Protein AF-A0A949ZI37-F1 (afdb_monomer)

Mean predicted aligned error: 4.63 Å

Sequence (175 aa):
MTARVVVEDVAWPVLGAQVAVVRDGRVLVQLRPWPPGWELPGGHCEEGENPAVTAAREAEEETGYRIRIVSLVGVYTWSGLRTVGDVLYVGEITGGRSRRSLEAWATRFVGLDELPRTLFPWLRQRIADSLEVWRGGPPVHRVQPVTLYHVAAFSTAWMQSPIDRLLHWMRRDSA

Solvent-accessible surface area (backbone atoms only — not comparable to full-atom values): 9424 Å² total; per-residue (Å²): 109,78,42,70,48,74,50,92,92,41,76,43,64,27,52,29,14,28,29,41,37,58,56,97,88,17,34,43,32,27,30,30,68,78,80,68,31,37,39,61,38,42,43,70,45,56,78,80,46,54,48,69,57,37,11,31,50,34,25,26,67,33,36,31,31,40,47,45,80,75,46,67,29,30,41,43,34,35,37,76,85,44,76,73,14,33,35,36,28,31,22,38,80,79,43,72,50,90,45,72,33,92,61,13,71,29,56,44,75,37,42,93,90,62,63,60,72,45,36,48,86,70,47,66,58,53,53,51,48,36,55,42,26,74,73,71,45,76,57,42,77,46,78,46,78,47,47,71,64,56,54,51,52,50,70,45,25,62,80,73,47,56,66,69,59,53,52,58,65,60,44,70,68,79,130

pLDDT: mean 90.07, std 9.58, range [40.09, 98.56]

Secondary structure (DSSP, 8-state):
--EEEEETTEEEEEEEEEEEEEETTEEEEEEETTTTEEE-SEEEPPTT--HHHHHHHHHHHHHSEEEEEEEEEEEEEEEES---EEEEEEEEEEEE-----SS-SEEEEE-TTS--TTB-TTHHHHHHHHHHHHTTPPPEEEEEEE-HHHHHHHHHHTTTS-HHHHHHHHSPPP-

Foldseek 3Di:
DFDWDDAPNDTAGAFKAFEFEDDPLWTKWFFFVVVTFIGTFIDTADVPHDSQVRHQVRCCQAFVFRKDFDAWLEWEAEDDPGGHIYTYTYIYGPDTHGDHDNGGLAMDTDHLVRDAQRHQPPVSVVSVSNSCVVVVDGHDYYYHYDDPCSVVSNVCSVVVDDPVRVVVRSDYDDD

Radius of gyration: 15.45 Å; Cα contacts (8 Å, |Δi|>4): 377; chains: 1; bounding box: 39×30×44 Å

Nearest PDB structures (foldseek):
  6nch-assembly1_B  TM=8.655E-01  e=4.128E-10  Bacillus cereus ATCC 14579
  4hfq-assembly1_B  TM=8.562E-01  e=8.238E-10  Streptococcus pneumoniae TIGR4
  1vcd-assembly1_A  TM=8.149E-01  e=6.281E-08  Thermus thermophilus HB8
  3fk9-assembly1_B  TM=7.114E-01  e=7.122E-08  Halalkalibacterium halodurans
  1vc9-assembly2_B  TM=6.596E-01  e=4.687E-07  Thermus thermophilus HB8

Structure (mmCIF, N/CA/C/O backbone):
data_AF-A0A949ZI37-F1
#
_entry.id   AF-A0A949ZI37-F1
#
loop_
_atom_site.group_PDB
_atom_site.id
_atom_site.type_symbol
_atom_site.label_atom_id
_atom_site.label_alt_id
_atom_site.label_comp_id
_atom_site.label_asym_id
_atom_site.label_entity_id
_atom_site.label_seq_id
_atom_site.pdbx_PDB_ins_code
_atom_site.Cartn_x
_atom_site.Cartn_y
_atom_site.Cartn_z
_atom_site.occupancy
_atom_site.B_iso_or_equiv
_atom_site.auth_seq_id
_atom_site.auth_comp_id
_atom_site.auth_asym_id
_atom_site.auth_atom_id
_atom_site.pdbx_PDB_model_num
ATOM 1 N N . MET A 1 1 ? -1.935 14.854 17.524 1.00 58.38 1 MET A N 1
ATOM 2 C CA . MET A 1 1 ? -1.862 13.513 18.158 1.00 58.38 1 MET A CA 1
ATOM 3 C C . MET A 1 1 ? -1.815 12.460 17.052 1.00 58.38 1 MET A C 1
ATOM 5 O O . MET A 1 1 ? -2.618 12.551 16.136 1.00 58.38 1 MET A O 1
ATOM 9 N N . THR A 1 2 ? -0.884 11.499 17.090 1.00 79.31 2 THR A N 1
ATOM 10 C CA . THR A 1 2 ? -0.773 10.429 16.071 1.00 79.31 2 THR A CA 1
ATOM 11 C C . THR A 1 2 ? -1.944 9.448 16.182 1.00 79.31 2 THR A C 1
ATOM 13 O O . THR A 1 2 ? -2.248 8.991 17.288 1.00 79.31 2 THR A O 1
ATOM 16 N N . ALA A 1 3 ? -2.587 9.115 15.058 1.00 88.81 3 ALA A N 1
ATOM 17 C CA . ALA A 1 3 ? -3.691 8.159 15.026 1.00 88.81 3 ALA A CA 1
ATOM 18 C C . ALA A 1 3 ? -3.237 6.761 15.485 1.00 88.81 3 ALA A C 1
ATOM 20 O O . ALA A 1 3 ? -2.061 6.404 15.374 1.00 88.81 3 ALA A O 1
ATOM 21 N N . ARG A 1 4 ? -4.166 5.959 16.019 1.00 91.62 4 ARG A N 1
ATOM 22 C CA . ARG A 1 4 ? -3.887 4.588 16.467 1.00 91.62 4 ARG A CA 1
ATOM 23 C C . ARG A 1 4 ? -4.874 3.602 15.863 1.00 91.62 4 ARG A C 1
ATOM 25 O O . ARG A 1 4 ? -6.067 3.881 15.823 1.00 91.62 4 ARG A O 1
ATOM 32 N N . VAL A 1 5 ? -4.373 2.445 15.444 1.00 93.19 5 VAL A N 1
ATOM 33 C CA . VAL A 1 5 ? -5.171 1.354 14.867 1.00 93.19 5 VAL A CA 1
ATOM 34 C C . VAL A 1 5 ? -4.895 0.073 15.645 1.00 93.19 5 VAL A C 1
ATOM 36 O O . VAL A 1 5 ? -3.745 -0.215 15.973 1.00 93.19 5 VAL A O 1
ATOM 39 N N . VAL A 1 6 ? -5.951 -0.671 15.975 1.00 94.56 6 VAL A N 1
ATOM 40 C CA . VAL A 1 6 ? -5.854 -1.924 16.731 1.00 94.56 6 VAL A CA 1
ATOM 41 C C . VAL A 1 6 ? -5.760 -3.101 15.768 1.00 94.56 6 VAL A C 1
ATOM 43 O O . VAL A 1 6 ? -6.613 -3.258 14.898 1.00 94.56 6 VAL A O 1
ATOM 46 N N . VAL A 1 7 ? -4.729 -3.924 15.938 1.00 94.62 7 VAL A N 1
ATOM 47 C CA . VAL A 1 7 ? -4.542 -5.206 15.247 1.00 94.62 7 VAL A CA 1
ATOM 48 C C . VAL A 1 7 ? -4.061 -6.210 16.287 1.00 94.62 7 VAL A C 1
ATOM 50 O O . VAL A 1 7 ? -3.157 -5.880 17.052 1.00 94.62 7 VAL A O 1
ATOM 53 N N . GLU A 1 8 ? -4.671 -7.400 16.326 1.00 91.25 8 GLU A N 1
ATOM 54 C CA . GLU A 1 8 ? -4.346 -8.454 17.309 1.00 91.25 8 GLU A CA 1
ATOM 55 C C . GLU A 1 8 ? -4.387 -7.933 18.763 1.00 91.25 8 GLU A C 1
ATOM 57 O O . GLU A 1 8 ? -3.471 -8.161 19.545 1.00 91.25 8 GLU A O 1
ATOM 62 N N . ASP A 1 9 ? -5.422 -7.153 19.103 1.00 92.12 9 ASP A N 1
ATOM 63 C CA . ASP A 1 9 ? -5.617 -6.500 20.413 1.00 92.12 9 ASP A CA 1
ATOM 64 C C . ASP A 1 9 ? -4.518 -5.503 20.838 1.00 92.12 9 ASP A C 1
ATOM 66 O O . ASP A 1 9 ? -4.538 -4.965 21.947 1.00 92.12 9 ASP A O 1
ATOM 70 N N . VAL A 1 10 ? -3.587 -5.171 19.938 1.00 93.75 10 VAL A N 1
ATOM 71 C CA . VAL A 1 10 ? -2.520 -4.192 20.169 1.00 93.75 10 VAL A CA 1
ATOM 72 C C . VAL A 1 10 ? -2.792 -2.913 19.380 1.00 93.75 10 VAL A C 1
ATOM 74 O O . VAL A 1 10 ? -3.015 -2.936 18.171 1.00 93.75 10 VAL A O 1
ATOM 77 N N . ALA A 1 11 ? -2.747 -1.764 20.061 1.00 93.88 11 ALA A N 1
ATOM 78 C CA . ALA A 1 11 ? -2.914 -0.452 19.439 1.00 93.88 11 ALA A CA 1
ATOM 79 C C . ALA A 1 11 ? -1.580 0.096 18.911 1.00 93.88 11 ALA A C 1
ATOM 81 O O . ALA A 1 11 ? -0.708 0.480 19.697 1.00 93.88 11 ALA A O 1
ATOM 82 N N . TRP A 1 12 ? -1.459 0.238 17.596 1.00 93.25 12 TRP A N 1
ATOM 83 C CA . TRP A 1 12 ? -0.258 0.720 16.916 1.00 93.25 12 TRP A CA 1
ATOM 84 C C . TRP A 1 12 ? -0.397 2.182 16.480 1.00 93.25 12 TRP A C 1
ATOM 86 O O . TRP A 1 12 ? -1.440 2.542 15.931 1.00 93.25 12 TRP A O 1
ATOM 96 N N . PRO A 1 13 ? 0.619 3.040 16.696 1.00 92.31 13 PRO A N 1
ATOM 97 C CA . PRO A 1 13 ? 0.617 4.392 16.153 1.00 92.31 13 PRO A CA 1
ATOM 98 C C . PRO A 1 13 ? 0.851 4.364 14.638 1.00 92.31 13 PRO A C 1
ATOM 100 O O . PRO A 1 13 ? 1.767 3.689 14.162 1.00 92.31 13 PRO A O 1
ATOM 103 N N . VAL A 1 14 ? 0.060 5.135 13.896 1.00 93.19 14 VAL A N 1
ATOM 104 C CA . VAL A 1 14 ? 0.173 5.262 12.439 1.00 93.19 14 VAL A CA 1
ATOM 105 C C . VAL A 1 14 ? 0.239 6.727 12.021 1.00 93.19 14 VAL A C 1
ATOM 107 O O . VAL A 1 14 ? -0.467 7.569 12.578 1.00 93.19 14 VAL A O 1
ATOM 110 N N . LEU A 1 15 ? 1.105 7.033 11.055 1.00 93.56 15 LEU A N 1
ATOM 111 C CA . LEU A 1 15 ? 1.214 8.370 10.456 1.00 93.56 15 LEU A CA 1
ATOM 112 C C . LEU A 1 15 ? 0.558 8.464 9.089 1.00 93.56 15 LEU A C 1
ATOM 114 O O . LEU A 1 15 ? 0.135 9.552 8.716 1.00 93.56 15 LEU A O 1
ATOM 118 N N . GLY A 1 16 ? 0.523 7.361 8.348 1.00 94.12 16 GLY A N 1
ATOM 119 C CA . GLY A 1 16 ? -0.064 7.310 7.022 1.00 94.12 16 GLY A CA 1
ATOM 120 C C . GLY A 1 16 ? -1.176 6.283 6.928 1.00 94.12 16 GLY A C 1
ATOM 121 O O . GLY A 1 16 ? -1.223 5.313 7.695 1.00 94.12 16 GLY A O 1
ATOM 122 N N . ALA A 1 17 ? -2.055 6.496 5.959 1.00 97.25 17 ALA A N 1
ATOM 123 C CA . ALA A 1 17 ? -3.105 5.562 5.614 1.00 97.25 17 ALA A CA 1
ATOM 124 C C . ALA A 1 17 ? -3.114 5.312 4.109 1.00 97.25 17 ALA A C 1
ATOM 126 O O . ALA A 1 17 ? -3.069 6.241 3.307 1.00 97.25 17 ALA A O 1
ATOM 127 N N . GLN A 1 18 ? -3.177 4.038 3.743 1.00 97.94 18 GLN A N 1
ATOM 128 C CA . GLN A 1 18 ? -3.195 3.577 2.363 1.00 97.94 18 GLN A CA 1
ATOM 129 C C . GLN A 1 18 ? -4.432 2.735 2.091 1.00 97.94 18 GLN A C 1
ATOM 131 O O . GLN A 1 18 ? -5.017 2.139 3.002 1.00 97.94 18 GLN A O 1
ATOM 136 N N . VAL A 1 19 ? -4.787 2.621 0.814 1.00 98.44 19 VAL A N 1
ATOM 137 C CA . VAL A 1 19 ? -5.843 1.716 0.368 1.00 98.44 19 VAL A CA 1
ATOM 138 C C . VAL A 1 19 ? -5.396 0.857 -0.809 1.00 98.44 19 VAL A C 1
ATOM 140 O O . VAL A 1 19 ? -4.922 1.337 -1.835 1.00 98.44 19 VAL A O 1
ATOM 143 N N . ALA A 1 20 ? -5.589 -0.449 -0.670 1.00 98.31 20 ALA A N 1
ATOM 144 C CA . ALA A 1 20 ? -5.546 -1.398 -1.763 1.00 98.31 20 ALA A CA 1
ATOM 145 C C . ALA A 1 20 ? -6.941 -1.482 -2.389 1.00 98.31 20 ALA A C 1
ATOM 147 O O . ALA A 1 20 ? -7.854 -2.111 -1.849 1.00 98.31 20 ALA A O 1
ATOM 148 N N . VAL A 1 21 ? -7.111 -0.831 -3.539 1.00 97.69 21 VAL A N 1
ATOM 149 C CA . VAL A 1 21 ? -8.344 -0.940 -4.323 1.00 97.69 21 VAL A CA 1
ATOM 150 C C . VAL A 1 21 ? -8.285 -2.230 -5.129 1.00 97.69 21 VAL A C 1
ATOM 152 O O . VAL A 1 21 ? -7.475 -2.338 -6.054 1.00 97.69 21 VAL A O 1
ATOM 155 N N . VAL A 1 22 ? -9.111 -3.210 -4.766 1.00 95.50 22 VAL A N 1
ATOM 156 C CA . VAL A 1 22 ? -9.083 -4.546 -5.376 1.00 95.50 22 VAL A CA 1
ATOM 157 C C . VAL A 1 22 ? -10.171 -4.674 -6.440 1.00 95.50 22 VAL A C 1
ATOM 159 O O . VAL A 1 22 ? -11.332 -4.349 -6.201 1.00 95.50 22 VAL A O 1
ATOM 162 N N . ARG A 1 23 ? -9.801 -5.171 -7.622 1.00 91.50 23 ARG A N 1
ATOM 163 C CA . ARG A 1 23 ? -10.720 -5.506 -8.719 1.00 91.50 23 ARG A CA 1
ATOM 164 C C . ARG A 1 23 ? -10.205 -6.744 -9.443 1.00 91.50 23 ARG A C 1
ATOM 166 O O . ARG A 1 23 ? -9.054 -6.754 -9.869 1.00 91.50 23 ARG A O 1
ATOM 173 N N . ASP A 1 24 ? -11.028 -7.784 -9.554 1.00 90.50 24 ASP A N 1
ATOM 174 C CA . ASP A 1 24 ? -10.686 -9.046 -10.235 1.00 90.50 24 ASP A CA 1
ATOM 175 C C . ASP A 1 24 ? -9.360 -9.672 -9.756 1.00 90.50 24 ASP A C 1
ATOM 177 O O . ASP A 1 24 ? -8.543 -10.150 -10.542 1.00 90.50 24 ASP A O 1
ATOM 181 N N . GLY A 1 25 ? -9.103 -9.622 -8.442 1.00 91.62 25 GLY A N 1
ATOM 182 C CA . GLY A 1 25 ? -7.865 -10.134 -7.842 1.00 91.62 25 GLY A CA 1
ATOM 183 C C . GLY A 1 25 ? -6.603 -9.322 -8.166 1.00 91.62 25 GLY A C 1
ATOM 184 O O . GLY A 1 25 ? -5.498 -9.778 -7.872 1.00 91.62 25 GLY A O 1
ATOM 185 N N . ARG A 1 26 ? -6.754 -8.130 -8.753 1.00 96.00 26 ARG A N 1
ATOM 186 C CA . ARG A 1 26 ? -5.687 -7.160 -9.030 1.00 96.00 26 ARG A CA 1
ATOM 187 C C . ARG A 1 26 ? -5.836 -5.943 -8.127 1.00 96.00 26 ARG A C 1
ATOM 189 O O . ARG A 1 26 ? -6.944 -5.611 -7.711 1.00 96.00 26 ARG A O 1
ATOM 196 N N . VAL A 1 27 ? -4.731 -5.254 -7.860 1.00 97.19 27 VAL A N 1
ATOM 197 C CA . VAL A 1 27 ? -4.697 -4.068 -6.991 1.00 97.19 27 VAL A CA 1
ATOM 198 C C . VAL A 1 27 ? -4.336 -2.828 -7.798 1.00 97.19 27 VAL A C 1
ATOM 200 O O . VAL A 1 27 ? -3.455 -2.886 -8.656 1.00 97.19 27 VAL A O 1
ATOM 203 N N . LEU A 1 28 ? -5.014 -1.711 -7.538 1.00 95.94 28 LEU A N 1
ATOM 204 C CA . LEU A 1 28 ? -4.653 -0.416 -8.107 1.00 95.94 28 LEU A CA 1
ATOM 205 C C . LEU A 1 28 ? -3.327 0.075 -7.517 1.00 95.94 28 LEU A C 1
ATOM 207 O O . LEU A 1 28 ? -3.192 0.220 -6.304 1.00 95.94 28 LEU A O 1
ATOM 211 N N . VAL A 1 29 ? -2.376 0.386 -8.389 1.00 95.69 29 VAL A N 1
ATOM 212 C CA . VAL A 1 29 ? -1.139 1.093 -8.054 1.00 95.69 29 VAL A CA 1
ATOM 213 C C . VAL A 1 29 ? -1.046 2.382 -8.858 1.00 95.69 29 VAL A C 1
ATOM 215 O O . VAL A 1 29 ? -1.601 2.486 -9.957 1.00 95.69 29 VAL A O 1
ATOM 218 N N . GLN A 1 30 ? -0.315 3.353 -8.327 1.00 93.75 30 GLN A N 1
ATOM 219 C CA . GLN A 1 30 ? -0.051 4.631 -8.970 1.00 93.75 30 GLN A CA 1
ATOM 220 C C . GLN A 1 30 ? 1.440 4.910 -9.081 1.00 93.75 30 GLN A C 1
ATOM 222 O O . GLN A 1 30 ? 2.228 4.494 -8.237 1.00 93.75 30 GLN A O 1
ATOM 227 N N . LEU A 1 31 ? 1.830 5.618 -10.134 1.00 91.88 31 LEU A N 1
ATOM 228 C CA . LEU A 1 31 ? 3.189 6.098 -10.320 1.00 91.88 31 LEU A CA 1
ATOM 229 C C . LEU A 1 31 ? 3.307 7.515 -9.769 1.00 91.88 31 LEU A C 1
ATOM 231 O O . LEU A 1 31 ? 2.805 8.456 -10.393 1.00 91.88 31 LEU A O 1
ATOM 235 N N . ARG A 1 32 ? 4.031 7.662 -8.660 1.00 89.12 32 ARG A N 1
ATOM 236 C CA . ARG A 1 32 ? 4.386 8.976 -8.119 1.00 89.12 32 ARG A CA 1
ATOM 237 C C . ARG A 1 32 ? 5.547 9.608 -8.894 1.00 89.12 32 ARG A C 1
ATOM 239 O O . ARG A 1 32 ? 6.396 8.872 -9.407 1.00 89.12 32 ARG A O 1
ATOM 246 N N . PRO A 1 33 ? 5.652 10.946 -8.955 1.00 84.19 33 PRO A N 1
ATOM 247 C CA . PRO A 1 33 ? 6.739 11.623 -9.663 1.00 84.19 33 PRO A CA 1
ATOM 248 C C . PRO A 1 33 ? 8.068 11.638 -8.906 1.00 84.19 33 PRO A C 1
ATOM 250 O O . PRO A 1 33 ? 9.127 11.520 -9.521 1.00 84.19 33 PRO A O 1
ATOM 253 N N . TRP A 1 34 ? 8.029 11.835 -7.582 1.00 81.75 34 TRP A N 1
ATOM 254 C CA . TRP A 1 34 ? 9.229 12.084 -6.787 1.00 81.75 34 TRP A CA 1
ATOM 255 C C . TRP A 1 34 ? 9.136 11.519 -5.359 1.00 81.75 34 TRP A C 1
ATOM 257 O O . TRP A 1 34 ? 8.208 11.884 -4.630 1.00 81.75 34 TRP A O 1
ATOM 267 N N . PRO A 1 35 ? 10.098 10.670 -4.938 1.00 85.50 35 PRO A N 1
ATOM 268 C CA . PRO A 1 35 ? 10.986 9.906 -5.823 1.00 85.50 35 PRO A CA 1
ATOM 269 C C . PRO A 1 35 ? 10.146 8.986 -6.729 1.00 85.50 35 PRO A C 1
ATOM 271 O O . PRO A 1 35 ? 9.147 8.450 -6.254 1.00 85.50 35 PRO A O 1
ATOM 274 N N . PRO A 1 36 ? 10.494 8.795 -8.012 1.00 87.62 36 PRO A N 1
ATOM 275 C CA . PRO A 1 36 ? 9.639 8.047 -8.922 1.00 87.62 36 PRO A CA 1
ATOM 276 C C . PRO A 1 36 ? 9.530 6.584 -8.483 1.00 87.62 36 PRO A C 1
ATOM 278 O O . PRO A 1 36 ? 10.538 5.916 -8.243 1.00 87.62 36 PRO A O 1
ATOM 281 N N . GLY A 1 37 ? 8.304 6.075 -8.389 1.00 91.69 37 GLY A N 1
ATOM 282 C CA . GLY A 1 37 ? 8.034 4.720 -7.916 1.00 91.69 37 GLY A CA 1
ATOM 283 C C . GLY A 1 37 ? 6.561 4.358 -8.019 1.00 91.69 37 GLY A C 1
ATOM 284 O O . GLY A 1 37 ? 5.699 5.230 -7.943 1.00 91.69 37 GLY A O 1
ATOM 285 N N . TRP A 1 38 ? 6.277 3.071 -8.204 1.00 94.06 38 TRP A N 1
ATOM 286 C CA . TRP A 1 38 ? 4.906 2.579 -8.108 1.00 94.06 38 TRP A CA 1
ATOM 287 C C . TRP A 1 38 ? 4.539 2.347 -6.647 1.00 94.06 38 TRP A C 1
ATOM 289 O O . TRP A 1 38 ? 5.263 1.641 -5.934 1.00 94.06 38 TRP A O 1
ATOM 299 N N . GLU A 1 39 ? 3.418 2.926 -6.225 1.00 95.31 39 GLU A N 1
ATOM 300 C CA . GLU A 1 39 ? 2.881 2.805 -4.876 1.00 95.31 39 GLU A CA 1
ATOM 301 C C . GLU A 1 39 ? 1.375 2.544 -4.802 1.00 95.31 39 GLU A C 1
ATOM 303 O O . GLU A 1 39 ? 0.679 2.573 -5.815 1.00 95.31 39 GLU A O 1
ATOM 308 N N . LEU A 1 40 ? 0.889 2.218 -3.601 1.00 96.75 40 LEU A N 1
ATOM 309 C CA . LEU A 1 40 ? -0.543 2.216 -3.304 1.00 96.75 40 LEU A CA 1
ATOM 310 C C . LEU A 1 40 ? -0.996 3.661 -3.052 1.00 96.75 40 LEU A C 1
ATOM 312 O O . LEU A 1 40 ? -0.224 4.398 -2.434 1.00 96.75 40 LEU A O 1
ATOM 316 N N . PRO A 1 41 ? -2.219 4.042 -3.456 1.00 96.06 41 PRO A N 1
ATOM 317 C CA . PRO A 1 41 ? -2.792 5.329 -3.083 1.00 96.06 41 PRO A CA 1
ATOM 318 C C . PRO A 1 41 ? -2.859 5.502 -1.568 1.00 96.06 41 PRO A C 1
ATOM 320 O O . PRO A 1 41 ? -3.172 4.549 -0.837 1.00 96.06 41 PRO A O 1
ATOM 323 N N . GLY A 1 42 ? -2.574 6.712 -1.104 1.00 95.44 42 GLY A N 1
ATOM 324 C CA . GLY A 1 42 ? -2.551 7.029 0.315 1.00 95.44 42 GLY A CA 1
ATOM 325 C C . GLY A 1 42 ? -1.535 8.095 0.694 1.00 95.44 42 GLY A C 1
ATOM 326 O O . GLY A 1 42 ? -0.576 8.364 -0.020 1.00 95.44 42 GLY A O 1
ATOM 327 N N . GLY A 1 43 ? -1.707 8.635 1.894 1.00 93.75 43 GLY A N 1
ATOM 328 C CA . GLY A 1 43 ? -0.971 9.803 2.353 1.00 93.75 43 GLY A CA 1
ATOM 329 C C . GLY A 1 43 ? -0.905 9.891 3.870 1.00 93.75 43 GLY A C 1
ATOM 330 O O . GLY A 1 43 ? -1.147 8.913 4.584 1.00 93.75 43 GLY A O 1
ATOM 331 N N . HIS A 1 44 ? -0.522 11.066 4.361 1.00 94.31 44 HIS A N 1
ATOM 332 C CA . HIS A 1 44 ? -0.415 11.326 5.793 1.00 94.31 44 HIS A CA 1
ATOM 333 C C . HIS A 1 44 ? -1.801 11.549 6.398 1.00 94.31 44 HIS A C 1
ATOM 335 O O . HIS A 1 44 ? -2.621 12.268 5.837 1.00 94.31 44 HIS A O 1
ATOM 341 N N . CYS A 1 45 ? -2.040 10.974 7.573 1.00 94.62 45 CYS A N 1
ATOM 342 C CA . CYS A 1 45 ? -3.231 11.274 8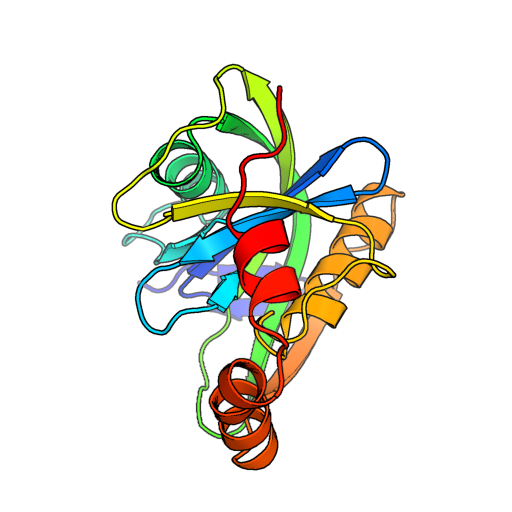.355 1.00 94.62 45 CYS A CA 1
ATOM 343 C C . CYS A 1 45 ? -3.134 12.694 8.914 1.00 94.62 45 CYS A C 1
ATOM 345 O O . CYS A 1 45 ? -2.143 13.036 9.573 1.00 94.62 45 CYS A O 1
ATOM 347 N N . GLU A 1 46 ? -4.178 13.494 8.715 1.00 92.50 46 GLU A N 1
ATOM 348 C CA . GLU A 1 46 ? -4.297 14.782 9.390 1.00 92.50 46 GLU A CA 1
ATOM 349 C C . GLU A 1 46 ? -4.565 14.598 10.894 1.00 92.50 46 GLU A C 1
ATOM 351 O O . GLU A 1 46 ? -4.968 13.531 11.374 1.00 92.50 46 GLU A O 1
ATOM 356 N N . GLU A 1 47 ? -4.312 15.643 11.684 1.00 89.75 47 GLU A N 1
ATOM 357 C CA . GLU A 1 47 ? -4.487 15.569 13.132 1.00 89.75 47 GLU A CA 1
ATOM 358 C C . GLU A 1 47 ? -5.954 15.310 13.511 1.00 89.75 47 GLU A C 1
ATOM 360 O O . GLU A 1 47 ? -6.839 16.116 13.243 1.00 89.75 47 GLU A O 1
ATOM 365 N N . GLY A 1 48 ? -6.201 14.177 14.178 1.00 88.81 48 GLY A N 1
ATOM 366 C CA . GLY A 1 48 ? -7.544 13.764 14.597 1.00 88.81 48 GLY A CA 1
ATOM 367 C C . GLY A 1 48 ? -8.382 13.115 13.492 1.00 88.81 48 GLY A C 1
ATOM 368 O O . GLY A 1 48 ? -9.494 12.667 13.772 1.00 88.81 48 GLY A O 1
ATOM 369 N N . GLU A 1 49 ? -7.859 13.015 12.268 1.00 92.31 49 GLU A N 1
ATOM 370 C CA . GLU A 1 49 ? -8.546 12.352 11.163 1.00 92.31 49 GLU A CA 1
ATOM 371 C C . GLU A 1 49 ? -8.581 10.831 11.377 1.00 92.31 49 GLU A C 1
ATOM 373 O O . GLU A 1 49 ? -7.623 10.208 11.850 1.00 92.31 49 GLU A O 1
ATOM 378 N N . ASN A 1 50 ? -9.711 10.210 11.033 1.00 95.00 50 ASN A N 1
ATOM 379 C CA . ASN A 1 50 ? -9.807 8.757 11.014 1.00 95.00 50 ASN A CA 1
ATOM 380 C C . ASN A 1 50 ? -8.952 8.221 9.850 1.00 95.00 50 ASN A C 1
ATOM 382 O O . ASN A 1 50 ? -9.234 8.577 8.707 1.00 95.00 50 ASN A O 1
ATOM 386 N N . PRO A 1 51 ? -7.993 7.305 10.081 1.00 96.81 51 PRO A N 1
ATOM 387 C CA . PRO A 1 51 ? -7.130 6.811 9.010 1.00 96.81 51 PRO A CA 1
ATOM 388 C C . PRO A 1 51 ? -7.875 6.173 7.825 1.00 96.81 51 PRO A C 1
ATOM 390 O O . PRO A 1 51 ? -7.404 6.233 6.695 1.00 96.81 51 PRO A O 1
ATOM 393 N N . ALA A 1 52 ? -9.044 5.564 8.044 1.00 97.69 52 ALA A N 1
ATOM 394 C CA . ALA A 1 52 ? -9.859 5.040 6.946 1.00 97.69 52 ALA A CA 1
ATOM 395 C C . ALA A 1 52 ? -10.424 6.167 6.059 1.00 97.69 52 ALA A C 1
ATOM 397 O O . ALA A 1 52 ? -10.527 6.004 4.844 1.00 97.69 52 ALA A O 1
ATOM 398 N N . VAL A 1 53 ? -10.758 7.316 6.659 1.00 97.12 53 VAL A N 1
ATOM 399 C CA . VAL A 1 53 ? -11.195 8.520 5.934 1.00 97.12 53 VAL A CA 1
ATOM 400 C C . VAL A 1 53 ? -10.025 9.107 5.151 1.00 97.12 53 VAL A C 1
ATOM 402 O O . VAL A 1 53 ? -10.186 9.340 3.955 1.00 97.12 53 VAL A O 1
ATOM 405 N N . THR A 1 54 ? -8.844 9.222 5.771 1.00 97.31 54 THR A N 1
ATOM 406 C CA . THR A 1 54 ? -7.607 9.642 5.095 1.00 97.31 54 THR A CA 1
ATOM 407 C C . THR A 1 54 ? -7.352 8.792 3.849 1.00 97.31 54 THR A C 1
ATOM 409 O O . THR A 1 54 ? -7.225 9.325 2.753 1.00 97.31 54 THR A O 1
ATOM 412 N N . ALA A 1 55 ? -7.350 7.460 3.978 1.00 97.94 55 ALA A N 1
ATOM 413 C CA . ALA A 1 55 ? -7.067 6.565 2.856 1.00 97.94 55 ALA A CA 1
ATOM 414 C C . ALA A 1 55 ? -8.064 6.719 1.692 1.00 97.94 55 ALA A C 1
ATOM 416 O O . ALA A 1 55 ? -7.671 6.650 0.528 1.00 97.94 55 ALA A O 1
ATOM 417 N N . ALA A 1 56 ? -9.352 6.926 1.988 1.00 97.75 56 ALA A N 1
ATOM 418 C CA . ALA A 1 56 ? -10.373 7.137 0.964 1.00 97.75 56 ALA A CA 1
ATOM 419 C C . ALA A 1 56 ? -10.238 8.505 0.271 1.00 97.75 56 ALA A C 1
ATOM 421 O O . ALA A 1 56 ? -10.367 8.570 -0.952 1.00 97.75 56 ALA A O 1
ATOM 422 N N . ARG A 1 57 ? -9.961 9.568 1.041 1.00 96.94 57 ARG A N 1
ATOM 423 C CA . ARG A 1 57 ? -9.739 10.932 0.539 1.00 96.94 57 ARG A CA 1
ATOM 424 C C . ARG A 1 57 ? -8.528 10.982 -0.394 1.00 96.94 57 ARG A C 1
ATOM 426 O O . ARG A 1 57 ? -8.667 11.396 -1.541 1.00 96.94 57 ARG A O 1
ATOM 433 N N . GLU A 1 58 ? -7.382 10.489 0.072 1.00 96.62 58 GLU A N 1
ATOM 434 C CA . GLU A 1 58 ? -6.130 10.449 -0.697 1.00 96.62 58 GLU A CA 1
ATOM 435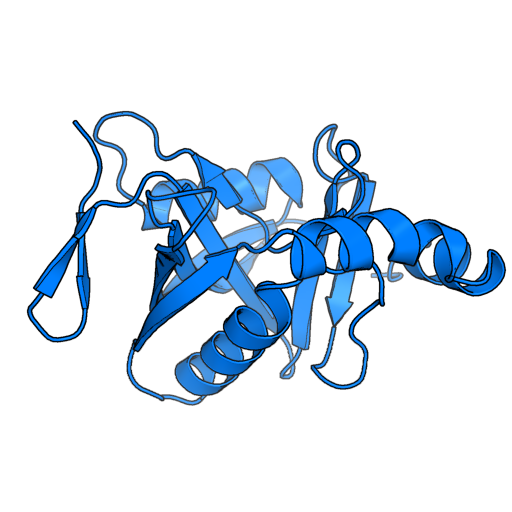 C C . GLU A 1 58 ? -6.312 9.674 -2.007 1.00 96.62 58 GLU A C 1
ATOM 437 O O . GLU A 1 58 ? -5.969 10.154 -3.084 1.00 96.62 58 GLU A O 1
ATOM 442 N N . ALA A 1 59 ? -6.972 8.511 -1.961 1.00 95.88 59 ALA A N 1
ATOM 443 C CA . ALA A 1 59 ? -7.240 7.749 -3.174 1.00 95.88 59 ALA A CA 1
ATOM 444 C C . ALA A 1 59 ? -8.091 8.519 -4.196 1.00 95.88 59 ALA A C 1
ATOM 446 O O . ALA A 1 59 ? -7.835 8.408 -5.400 1.00 95.88 59 ALA A O 1
ATOM 447 N N . GLU A 1 60 ? -9.081 9.301 -3.760 1.00 95.62 60 GLU A N 1
ATOM 448 C CA . GLU A 1 60 ? -9.864 10.144 -4.667 1.00 95.62 60 GLU A CA 1
ATOM 449 C C . GLU A 1 60 ? -9.026 11.290 -5.249 1.00 95.62 60 GLU A C 1
ATOM 451 O O . GLU A 1 60 ? -9.076 11.518 -6.461 1.00 95.62 60 GLU A O 1
ATOM 456 N N . GLU A 1 61 ? -8.237 11.977 -4.425 1.00 93.88 61 GLU A N 1
ATOM 457 C CA . GLU A 1 61 ? -7.379 13.091 -4.847 1.00 93.88 61 GLU A CA 1
ATOM 458 C C . GLU A 1 61 ? -6.312 12.648 -5.857 1.00 93.88 61 GLU A C 1
ATOM 460 O O . GLU A 1 61 ? -6.107 13.290 -6.897 1.00 93.88 61 GLU A O 1
ATOM 465 N N . GLU A 1 62 ? -5.668 11.516 -5.588 1.00 93.62 62 GLU A N 1
ATOM 466 C CA . GLU A 1 62 ? -4.561 11.020 -6.389 1.00 93.62 62 GLU A CA 1
ATOM 467 C C . GLU A 1 62 ? -5.047 10.308 -7.657 1.00 93.62 62 GLU A C 1
ATOM 469 O O . GLU A 1 62 ? -4.531 10.550 -8.750 1.00 93.62 62 GLU A O 1
ATOM 474 N N . THR A 1 63 ? -6.078 9.463 -7.549 1.00 92.88 63 THR A N 1
ATOM 475 C CA . THR A 1 63 ? -6.486 8.569 -8.648 1.00 92.88 63 THR A CA 1
ATOM 476 C C . THR A 1 63 ? -7.769 8.994 -9.358 1.00 92.88 63 THR A C 1
ATOM 478 O O . THR A 1 63 ? -8.011 8.575 -10.495 1.00 92.88 63 THR A O 1
ATOM 481 N N . GLY A 1 64 ? -8.601 9.823 -8.723 1.00 93.69 64 GLY A N 1
ATOM 482 C CA . GLY A 1 64 ? -9.931 10.204 -9.205 1.00 93.69 64 GLY A CA 1
ATOM 483 C C . GLY A 1 64 ? -11.036 9.170 -8.954 1.00 93.69 64 GLY A C 1
ATOM 484 O O . GLY A 1 64 ? -12.168 9.376 -9.409 1.00 93.69 64 GLY A O 1
ATOM 485 N N . TYR A 1 65 ? -10.741 8.059 -8.272 1.00 95.06 65 TYR A N 1
ATOM 486 C CA . TYR A 1 65 ? -11.741 7.070 -7.872 1.00 95.06 65 TYR A CA 1
ATOM 487 C C . TYR A 1 65 ? -12.287 7.366 -6.480 1.00 95.06 65 TYR A C 1
ATOM 489 O O . TYR A 1 65 ? -11.531 7.521 -5.529 1.00 95.06 65 TYR A O 1
ATOM 497 N N . ARG A 1 66 ? -13.613 7.348 -6.341 1.00 96.94 66 ARG A N 1
ATOM 498 C CA . ARG A 1 66 ? -14.260 7.339 -5.028 1.00 96.94 66 ARG A CA 1
ATOM 499 C C . ARG A 1 66 ? -14.235 5.933 -4.468 1.00 96.94 66 ARG A C 1
ATOM 501 O O . ARG A 1 66 ? -14.766 5.010 -5.096 1.00 96.94 66 ARG A O 1
ATOM 508 N N . ILE A 1 67 ? -13.640 5.787 -3.291 1.00 97.44 67 ILE A N 1
ATOM 509 C CA . ILE A 1 67 ? -13.405 4.495 -2.655 1.00 97.44 67 ILE A CA 1
ATOM 510 C C . ILE A 1 67 ? -14.242 4.366 -1.387 1.00 97.44 67 ILE A C 1
ATOM 512 O O . ILE A 1 67 ? -14.268 5.257 -0.543 1.00 97.44 67 ILE A O 1
ATOM 516 N N . ARG A 1 68 ? -14.909 3.223 -1.237 1.00 97.25 68 ARG A N 1
ATOM 517 C CA . ARG A 1 68 ? -15.499 2.795 0.033 1.00 97.25 68 ARG A CA 1
ATOM 518 C C . ARG A 1 68 ? -14.540 1.825 0.708 1.00 97.25 68 ARG A C 1
ATOM 520 O O . ARG A 1 68 ? -14.209 0.798 0.121 1.00 97.25 68 ARG A O 1
ATOM 527 N N . ILE A 1 69 ? -14.118 2.139 1.930 1.00 98.00 69 ILE A N 1
ATOM 528 C CA . ILE A 1 69 ? -13.308 1.231 2.749 1.00 98.00 69 ILE A CA 1
ATOM 529 C C . ILE A 1 69 ? -14.157 0.029 3.172 1.00 98.00 69 ILE A C 1
ATOM 531 O O . ILE A 1 69 ? -15.290 0.195 3.627 1.00 98.00 69 ILE A O 1
ATOM 535 N N . VAL A 1 70 ? -13.613 -1.174 2.994 1.00 96.25 70 VAL A N 1
ATOM 536 C CA . VAL A 1 70 ? -14.304 -2.446 3.258 1.00 96.25 70 VAL A CA 1
ATOM 537 C C . VAL A 1 70 ? -13.750 -3.121 4.503 1.00 96.25 70 VAL A C 1
ATOM 539 O O . VAL A 1 70 ? -14.513 -3.547 5.367 1.00 96.25 70 VAL A O 1
ATOM 542 N N . SER A 1 71 ? -12.427 -3.209 4.609 1.00 97.12 71 SER A N 1
ATOM 543 C CA . SER A 1 71 ? -11.771 -3.975 5.667 1.00 97.12 71 SER A CA 1
ATOM 544 C C . SER A 1 71 ? -10.369 -3.448 5.956 1.00 97.12 71 SER A C 1
ATOM 546 O O . SER A 1 71 ? -9.695 -2.889 5.090 1.00 97.12 71 SER A O 1
ATOM 548 N N . LEU A 1 72 ? -9.932 -3.619 7.203 1.00 98.38 72 LEU A N 1
ATOM 549 C CA . LEU A 1 72 ? -8.555 -3.376 7.623 1.00 98.38 72 LEU A CA 1
ATOM 550 C C . LEU A 1 72 ? -7.671 -4.511 7.104 1.00 98.38 72 LEU A C 1
ATOM 552 O O . LEU A 1 72 ? -7.948 -5.670 7.396 1.00 98.38 72 LEU A O 1
ATOM 556 N N . VAL A 1 73 ? -6.605 -4.181 6.373 1.00 98.44 73 VAL A N 1
ATOM 557 C CA . VAL A 1 73 ? -5.579 -5.161 5.981 1.00 98.44 73 VAL A CA 1
ATOM 558 C C . VAL A 1 73 ? -4.574 -5.339 7.094 1.00 98.44 73 VAL A C 1
ATOM 560 O O . VAL A 1 73 ? -4.176 -6.455 7.405 1.00 98.44 73 VAL A O 1
ATOM 563 N N . GLY A 1 74 ? -4.141 -4.237 7.698 1.00 97.62 74 GLY A N 1
ATOM 564 C CA . GLY A 1 74 ? -3.119 -4.329 8.716 1.00 97.62 74 GLY A CA 1
ATOM 565 C C . GLY A 1 74 ? -2.396 -3.036 9.013 1.00 97.62 74 GLY A C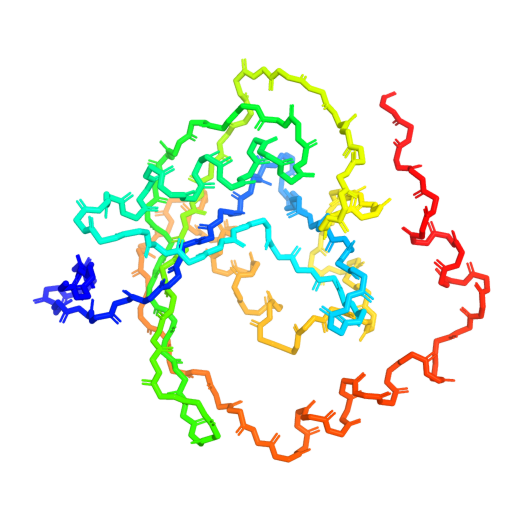 1
ATOM 566 O O . GLY A 1 74 ? -2.632 -1.999 8.390 1.00 97.62 74 GLY A O 1
ATOM 567 N N . VAL A 1 75 ? -1.474 -3.138 9.965 1.00 97.25 75 VAL A N 1
ATOM 568 C CA . VAL A 1 75 ? -0.520 -2.080 10.289 1.00 97.25 75 VAL A CA 1
ATOM 569 C C . VAL A 1 75 ? 0.879 -2.543 9.907 1.00 97.25 75 VAL A C 1
ATOM 571 O O . VAL A 1 75 ? 1.331 -3.622 10.292 1.00 97.25 75 VAL A O 1
ATOM 574 N N . TYR A 1 76 ? 1.575 -1.699 9.157 1.00 95.94 76 TYR A N 1
ATOM 575 C CA . TYR A 1 76 ? 2.925 -1.945 8.681 1.00 95.94 76 TYR A CA 1
ATOM 576 C C . TYR A 1 76 ? 3.867 -0.966 9.357 1.00 95.94 76 TYR A C 1
ATOM 578 O O . TYR A 1 76 ? 3.915 0.213 9.008 1.00 95.94 76 TYR A O 1
ATOM 586 N N . THR A 1 77 ? 4.617 -1.455 10.334 1.00 93.38 77 THR A N 1
ATOM 587 C CA . THR A 1 77 ? 5.687 -0.690 10.971 1.00 93.38 77 THR A CA 1
ATOM 588 C C . THR A 1 77 ? 6.988 -0.908 10.215 1.00 93.38 77 THR A C 1
ATOM 590 O O . THR A 1 77 ? 7.154 -1.895 9.498 1.00 93.38 77 THR A O 1
ATOM 593 N N . TRP A 1 78 ? 7.930 0.018 10.354 1.00 89.19 78 TRP A N 1
ATOM 594 C CA . TRP A 1 78 ? 9.254 -0.133 9.764 1.00 89.19 78 TRP A CA 1
ATOM 595 C C . TRP A 1 78 ? 10.315 -0.312 10.841 1.00 89.19 78 TRP A C 1
ATOM 597 O O . TRP A 1 78 ? 10.166 0.160 11.968 1.00 89.19 78 TRP A O 1
ATOM 607 N N . SER A 1 79 ? 11.398 -0.989 10.470 1.00 87.31 79 SER A N 1
ATOM 608 C CA . SER A 1 79 ? 12.625 -1.057 11.259 1.00 87.31 79 SER A CA 1
ATOM 609 C C . SER A 1 79 ? 13.815 -0.535 10.450 1.00 87.31 79 SER A C 1
ATOM 611 O O . SER A 1 79 ? 13.828 -0.599 9.218 1.00 87.31 79 SER A O 1
ATOM 613 N N . GLY A 1 80 ? 14.828 -0.000 11.138 1.00 83.38 80 GLY A N 1
ATOM 614 C CA . GLY A 1 80 ? 16.005 0.603 10.511 1.00 83.38 80 GLY A CA 1
ATOM 615 C C . GLY A 1 80 ? 15.850 2.110 10.317 1.00 83.38 80 GLY A C 1
ATOM 616 O O . GLY A 1 80 ? 15.670 2.841 11.285 1.00 83.38 80 GLY A O 1
ATOM 617 N N . LEU A 1 81 ? 15.940 2.583 9.071 1.00 72.44 81 LEU A N 1
ATOM 618 C CA . LEU A 1 81 ? 15.990 4.020 8.743 1.00 72.44 81 LEU A CA 1
ATOM 619 C C . LEU A 1 81 ? 14.651 4.770 8.911 1.00 72.44 81 LEU A C 1
ATOM 621 O O . LEU A 1 81 ? 14.601 5.982 8.719 1.00 72.44 81 LEU A O 1
ATOM 625 N N . ARG A 1 82 ? 13.564 4.067 9.248 1.00 70.69 82 ARG A N 1
ATOM 626 C CA . ARG A 1 82 ? 12.223 4.622 9.480 1.00 70.69 82 ARG A CA 1
ATOM 627 C C . ARG A 1 82 ? 11.557 3.845 10.616 1.00 70.69 82 ARG A C 1
ATOM 629 O O . ARG A 1 82 ? 11.732 2.633 10.691 1.00 70.69 82 ARG A O 1
ATOM 636 N N . THR A 1 83 ? 10.816 4.532 11.487 1.00 66.94 83 THR A N 1
ATOM 637 C CA . THR A 1 83 ? 10.304 3.951 12.749 1.00 66.94 83 THR A CA 1
ATOM 638 C C . THR A 1 83 ? 8.799 4.092 12.964 1.00 66.94 83 THR A C 1
ATOM 640 O O . THR A 1 83 ? 8.278 3.563 13.941 1.00 66.94 83 THR A O 1
ATOM 643 N N . VAL A 1 84 ? 8.080 4.789 12.086 1.00 77.50 84 VAL A N 1
ATOM 644 C CA . VAL A 1 84 ? 6.647 5.062 12.274 1.00 77.50 84 VAL A CA 1
ATOM 645 C C . VAL A 1 84 ? 5.843 4.375 11.201 1.00 77.50 84 VAL A C 1
ATOM 647 O O . VAL A 1 84 ? 6.279 4.491 10.070 1.00 77.50 84 VAL A O 1
ATOM 650 N N . GLY A 1 85 ? 4.732 3.708 11.543 1.00 87.81 85 GLY A N 1
ATOM 651 C CA . GLY A 1 85 ? 3.961 2.824 10.660 1.00 87.81 85 GLY A CA 1
ATOM 652 C C . GLY A 1 85 ? 2.855 3.477 9.824 1.00 87.81 85 GLY A C 1
ATOM 653 O O . GLY A 1 85 ? 2.412 4.591 10.111 1.00 87.81 85 GLY A O 1
ATOM 654 N N . ASP A 1 86 ? 2.394 2.732 8.821 1.00 94.69 86 ASP A N 1
ATOM 655 C CA . ASP A 1 86 ? 1.178 3.022 8.055 1.00 94.69 86 ASP A CA 1
ATOM 656 C C . ASP A 1 86 ? 0.093 1.998 8.380 1.00 94.69 86 ASP A C 1
ATOM 658 O O . ASP A 1 86 ? 0.386 0.827 8.641 1.00 94.69 86 ASP A O 1
ATOM 662 N N . VAL A 1 87 ? -1.164 2.413 8.265 1.00 97.50 87 VAL A N 1
ATOM 663 C CA . VAL A 1 87 ? -2.291 1.486 8.147 1.00 97.50 87 VAL A CA 1
ATOM 664 C C . VAL A 1 87 ? -2.654 1.269 6.681 1.00 97.50 87 VAL A C 1
ATOM 666 O O . VAL A 1 87 ? -2.596 2.192 5.870 1.00 97.50 87 VAL A O 1
ATOM 669 N N . LEU A 1 88 ? -3.053 0.047 6.345 1.00 98.50 88 LEU A N 1
ATOM 670 C CA . LEU A 1 88 ? -3.560 -0.312 5.029 1.00 98.50 88 LEU A CA 1
ATOM 671 C C . LEU A 1 88 ? -4.975 -0.870 5.139 1.00 98.50 88 LEU A C 1
ATOM 673 O O . LEU A 1 88 ? -5.259 -1.714 5.991 1.00 98.50 88 LEU A O 1
ATOM 677 N N . TYR A 1 89 ? -5.834 -0.437 4.229 1.00 98.56 89 TYR A N 1
ATOM 678 C CA . TYR A 1 89 ? -7.197 -0.923 4.077 1.00 98.56 89 TYR A CA 1
ATOM 679 C C . TYR A 1 89 ? -7.412 -1.564 2.707 1.00 98.56 89 TYR A C 1
ATOM 681 O O . TYR A 1 89 ? -6.708 -1.253 1.749 1.00 98.56 89 TYR A O 1
ATOM 689 N N . VAL A 1 90 ? -8.423 -2.420 2.596 1.00 98.31 90 VAL A N 1
ATOM 690 C CA . VAL A 1 90 ? -9.021 -2.809 1.316 1.00 98.31 90 VAL A CA 1
ATOM 691 C C . VAL A 1 90 ? -10.185 -1.871 1.035 1.00 98.31 90 VAL A C 1
ATOM 693 O O . VAL A 1 90 ? -10.981 -1.559 1.927 1.00 98.31 90 VAL A O 1
ATOM 696 N N . GLY A 1 91 ? -10.284 -1.428 -0.214 1.00 97.38 91 GLY A N 1
ATOM 697 C CA . GLY A 1 91 ? -11.361 -0.568 -0.677 1.00 97.38 91 GLY A CA 1
ATOM 698 C C . GLY A 1 91 ? -11.956 -1.021 -2.003 1.00 97.38 91 GLY A C 1
ATOM 699 O O . GLY A 1 91 ? -11.319 -1.711 -2.799 1.00 97.38 91 GLY A O 1
ATOM 700 N N . GLU A 1 92 ? -13.185 -0.584 -2.245 1.00 95.94 92 GLU A N 1
ATOM 701 C CA . GLU A 1 92 ? -13.925 -0.818 -3.482 1.00 95.94 92 GLU A CA 1
ATOM 702 C C . GLU A 1 92 ? -14.278 0.504 -4.162 1.00 95.94 92 GLU A C 1
ATOM 704 O O . GLU A 1 92 ? -14.651 1.479 -3.504 1.00 95.94 92 GLU A O 1
ATOM 709 N N . ILE A 1 93 ? -14.207 0.525 -5.493 1.00 96.12 93 ILE A N 1
ATOM 710 C CA . ILE A 1 93 ? -14.628 1.682 -6.287 1.00 96.12 93 ILE A CA 1
ATOM 711 C C . ILE A 1 93 ? -16.150 1.792 -6.236 1.00 96.12 93 ILE A C 1
ATOM 713 O O . ILE A 1 93 ? -16.861 0.884 -6.659 1.00 96.12 93 ILE A O 1
ATOM 717 N N . THR A 1 94 ? -16.650 2.938 -5.782 1.00 96.50 94 THR A N 1
ATOM 718 C CA . THR A 1 94 ? -18.083 3.278 -5.817 1.00 96.50 94 THR A CA 1
ATOM 719 C C . THR A 1 94 ? -18.416 4.317 -6.884 1.00 96.50 94 THR A C 1
ATOM 721 O O . THR A 1 94 ? -19.582 4.553 -7.195 1.00 96.50 94 THR A O 1
ATOM 724 N N . GLY A 1 95 ? -17.400 4.940 -7.481 1.00 95.31 95 GLY A N 1
ATOM 725 C CA . GLY A 1 95 ? -17.561 5.857 -8.598 1.00 95.31 95 GLY A CA 1
ATOM 726 C C . GLY A 1 95 ? -16.275 6.598 -8.935 1.00 95.31 95 GLY A C 1
ATOM 727 O O . GLY A 1 95 ? -15.192 6.261 -8.464 1.00 95.31 95 GLY A O 1
ATOM 728 N N . GLY A 1 96 ? -16.407 7.642 -9.749 1.00 92.31 96 GLY A N 1
ATOM 729 C CA . GLY A 1 96 ? -15.260 8.388 -10.261 1.00 92.31 96 GLY A CA 1
ATOM 730 C C . GLY A 1 96 ? -14.656 7.734 -11.502 1.00 92.31 96 GLY A C 1
ATOM 731 O O . GLY A 1 96 ? -15.250 6.842 -12.109 1.00 92.31 96 GLY A O 1
ATOM 732 N N . ARG A 1 97 ? -13.502 8.240 -11.930 1.00 87.69 97 ARG A N 1
ATOM 733 C CA . ARG A 1 97 ? -12.772 7.743 -13.102 1.00 87.69 97 ARG A CA 1
ATOM 734 C C . ARG A 1 97 ? -11.299 8.084 -12.964 1.00 87.69 97 ARG A C 1
ATOM 736 O O . ARG A 1 97 ? -10.977 9.135 -12.414 1.00 87.69 97 ARG A O 1
ATOM 743 N N . SER A 1 98 ? -10.442 7.249 -13.549 1.00 85.44 98 SER A N 1
ATOM 744 C CA . SER A 1 98 ? -8.997 7.483 -13.561 1.00 85.44 98 SER A CA 1
ATOM 745 C C . SER A 1 98 ? -8.663 8.903 -14.028 1.00 85.44 98 SER A C 1
ATOM 747 O O . SER A 1 98 ? -9.075 9.354 -15.107 1.00 85.44 98 SER A O 1
ATOM 749 N N . ARG A 1 99 ? -7.898 9.609 -13.201 1.00 81.81 99 ARG A N 1
ATOM 750 C CA . ARG A 1 99 ? -7.398 10.958 -13.442 1.00 81.81 99 ARG A CA 1
ATOM 751 C C . ARG A 1 99 ? -5.893 10.995 -13.168 1.00 81.81 99 ARG A C 1
ATOM 753 O O . ARG A 1 99 ? -5.366 10.196 -12.410 1.00 81.81 99 ARG A O 1
ATOM 760 N N . ARG A 1 100 ? -5.197 11.922 -13.836 1.00 77.69 100 ARG A N 1
ATOM 761 C CA . ARG A 1 100 ? -3.834 12.313 -13.455 1.00 77.69 100 ARG A CA 1
ATOM 762 C C . ARG A 1 100 ? -3.895 13.415 -12.409 1.00 77.69 100 ARG A C 1
ATOM 764 O O . ARG A 1 100 ? -4.632 14.388 -12.606 1.00 77.69 100 ARG A O 1
ATOM 771 N N . SER A 1 101 ? -3.073 13.296 -11.384 1.00 78.81 101 SER A N 1
ATOM 772 C CA . SER A 1 101 ? -2.807 14.365 -10.428 1.00 78.81 101 SER A CA 1
ATOM 773 C C . SER A 1 101 ? -1.330 14.768 -10.509 1.00 78.81 101 SER A C 1
ATOM 775 O O . SER A 1 101 ? -0.553 14.200 -11.285 1.00 78.81 101 SER A O 1
ATOM 777 N N . LEU A 1 102 ? -0.943 15.786 -9.738 1.00 78.19 102 LEU A N 1
ATOM 778 C CA . LEU A 1 102 ? 0.472 16.115 -9.570 1.00 78.19 102 LEU A CA 1
ATOM 779 C C . LEU A 1 102 ? 1.225 14.981 -8.864 1.00 78.19 102 LEU A C 1
ATOM 781 O O . LEU A 1 102 ? 2.411 14.814 -9.119 1.00 78.19 102 LEU A O 1
ATOM 785 N N . GLU A 1 103 ? 0.526 14.186 -8.054 1.00 78.81 103 GLU A N 1
ATOM 786 C CA . GLU A 1 103 ? 1.089 13.123 -7.216 1.00 78.81 103 GLU A CA 1
ATOM 787 C C . GLU A 1 103 ? 0.974 11.731 -7.857 1.00 78.81 103 GLU A C 1
ATOM 789 O O . GLU A 1 103 ? 1.757 10.849 -7.533 1.00 78.81 103 GLU A O 1
ATOM 794 N N . ALA A 1 104 ? 0.107 11.559 -8.861 1.00 82.19 104 ALA A N 1
ATOM 795 C CA . ALA A 1 104 ? -0.094 10.312 -9.595 1.00 82.19 104 ALA A CA 1
ATOM 796 C C . ALA A 1 104 ? -0.096 10.541 -11.118 1.00 82.19 104 ALA A C 1
ATOM 798 O O . ALA A 1 104 ? -1.079 10.974 -11.733 1.00 82.19 104 ALA A O 1
ATOM 799 N N . TRP A 1 105 ? 1.024 10.216 -11.766 1.00 85.69 105 TRP A N 1
ATOM 800 C CA . TRP A 1 105 ? 1.215 10.385 -13.214 1.00 85.69 105 TRP A CA 1
ATOM 801 C C . TRP A 1 105 ? 0.553 9.289 -14.054 1.00 85.69 105 TRP A C 1
ATOM 803 O O . TRP A 1 105 ? 0.157 9.520 -15.207 1.00 85.69 105 TRP A O 1
ATOM 813 N N . ALA A 1 106 ? 0.439 8.092 -13.485 1.00 87.88 106 ALA A N 1
ATOM 814 C CA . ALA A 1 106 ? -0.206 6.936 -14.090 1.00 87.88 106 ALA A CA 1
ATOM 815 C C . ALA A 1 106 ? -0.833 6.063 -13.002 1.00 87.88 106 ALA A C 1
ATOM 817 O O . ALA A 1 106 ? -0.353 6.046 -11.874 1.00 87.88 106 ALA A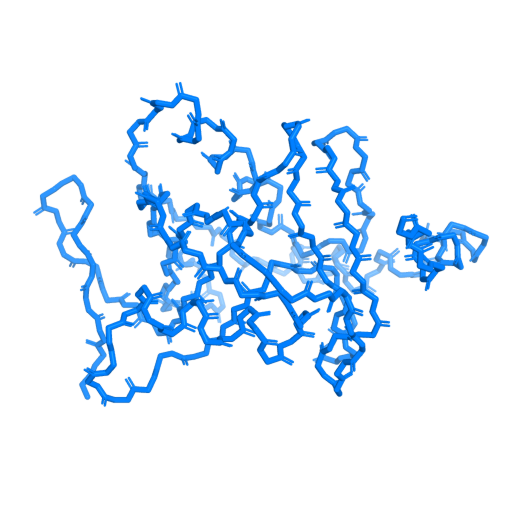 O 1
ATOM 818 N N . THR A 1 107 ? -1.882 5.328 -13.358 1.00 91.19 107 THR A N 1
ATOM 819 C CA . THR A 1 107 ? -2.527 4.328 -12.503 1.00 91.19 107 THR A CA 1
ATOM 820 C C . THR A 1 107 ? -2.702 3.034 -13.287 1.00 91.19 107 THR A C 1
ATOM 822 O O . THR A 1 107 ? -2.879 3.077 -14.508 1.00 91.19 107 THR A O 1
ATOM 825 N N . ARG A 1 108 ? -2.613 1.889 -12.604 1.00 92.00 108 ARG A N 1
ATOM 826 C CA . ARG A 1 108 ? -2.718 0.562 -13.222 1.00 92.00 108 ARG A CA 1
ATOM 827 C C . ARG A 1 108 ? -3.230 -0.480 -12.238 1.00 92.00 108 ARG A C 1
ATOM 829 O O . ARG A 1 108 ? -2.859 -0.441 -11.069 1.00 92.00 108 ARG A O 1
ATOM 836 N N . PHE A 1 109 ? -4.033 -1.429 -12.714 1.00 94.06 109 PHE A N 1
ATOM 837 C CA . PHE A 1 109 ? -4.385 -2.618 -11.930 1.00 94.06 109 PHE A CA 1
ATOM 838 C C . PHE A 1 109 ? -3.385 -3.743 -12.183 1.00 94.06 109 PHE A C 1
ATOM 840 O O . PHE A 1 109 ? -3.178 -4.143 -13.329 1.00 94.06 109 PHE A O 1
ATOM 847 N N . VAL A 1 110 ? -2.787 -4.272 -11.116 1.00 94.44 110 VAL A N 1
ATOM 848 C CA . VAL A 1 110 ? -1.681 -5.235 -11.209 1.00 94.44 110 VAL A CA 1
ATOM 849 C C . VAL A 1 110 ? -1.935 -6.494 -10.388 1.00 94.44 110 VAL A C 1
ATOM 851 O O . VAL A 1 110 ? -2.436 -6.424 -9.262 1.00 94.44 110 VAL A O 1
ATOM 854 N N . GLY A 1 111 ? -1.577 -7.647 -10.952 1.00 95.00 111 GLY A N 1
ATOM 855 C CA . GLY A 1 111 ? -1.406 -8.903 -10.219 1.00 95.00 111 GLY A CA 1
ATOM 856 C C . GLY A 1 111 ? -0.030 -9.015 -9.543 1.00 95.00 111 GLY A C 1
ATOM 857 O O . GLY A 1 111 ? 0.898 -8.258 -9.833 1.00 95.00 111 GLY A O 1
ATOM 858 N N . LEU A 1 112 ? 0.130 -9.990 -8.639 1.00 94.81 112 LEU A N 1
ATOM 859 C CA . LEU A 1 112 ? 1.402 -10.265 -7.937 1.00 94.81 112 LEU A CA 1
ATOM 860 C C . LEU A 1 112 ? 2.536 -10.751 -8.860 1.00 94.81 112 LEU A C 1
ATOM 862 O O . LEU A 1 112 ? 3.722 -10.639 -8.519 1.00 94.81 112 LEU A O 1
ATOM 866 N N . ASP A 1 113 ? 2.166 -11.322 -9.999 1.00 93.62 113 ASP A N 1
ATOM 867 C CA . ASP A 1 113 ? 3.016 -11.801 -11.088 1.00 93.62 113 ASP A CA 1
ATOM 868 C C . ASP A 1 113 ? 3.369 -10.695 -12.096 1.00 93.62 113 ASP A C 1
ATOM 870 O O . ASP A 1 113 ? 4.352 -10.807 -12.825 1.00 93.62 113 ASP A O 1
ATOM 874 N N . GLU A 1 114 ? 2.630 -9.588 -12.072 1.00 91.69 114 GLU A N 1
ATOM 875 C CA . GLU A 1 114 ? 2.782 -8.460 -12.990 1.00 91.69 114 GLU A CA 1
ATOM 876 C C . GLU A 1 114 ? 3.501 -7.262 -12.349 1.00 91.69 114 GLU A C 1
ATOM 878 O O . GLU A 1 114 ? 3.553 -6.197 -12.945 1.00 91.69 114 GLU A O 1
ATOM 883 N N . LEU A 1 115 ? 4.052 -7.372 -11.137 1.00 91.44 115 LEU A N 1
ATOM 884 C CA . LEU A 1 115 ? 4.606 -6.206 -10.434 1.00 91.44 115 LEU A CA 1
ATOM 885 C C . LEU A 1 115 ? 5.831 -5.593 -11.152 1.00 91.44 115 LEU A C 1
ATOM 887 O O . LEU A 1 115 ? 6.760 -6.323 -11.523 1.00 91.44 115 LEU A O 1
ATOM 891 N N . PRO A 1 116 ? 5.901 -4.253 -11.299 1.00 90.00 116 PRO A N 1
ATOM 892 C CA . PRO A 1 116 ? 7.040 -3.601 -11.928 1.00 90.00 116 PRO A CA 1
ATOM 893 C C . PRO A 1 116 ? 8.269 -3.653 -11.017 1.00 90.00 116 PRO A C 1
ATOM 895 O O . PRO A 1 116 ? 8.167 -3.611 -9.791 1.00 90.00 116 PRO A O 1
ATOM 898 N N . ARG A 1 117 ? 9.469 -3.658 -11.614 1.00 88.62 117 ARG A N 1
ATOM 899 C CA . ARG A 1 117 ? 10.737 -3.565 -10.859 1.00 88.62 117 ARG A CA 1
ATOM 900 C C . ARG A 1 117 ? 10.854 -2.267 -10.057 1.00 88.62 117 ARG A C 1
ATOM 902 O O . ARG A 1 117 ? 11.565 -2.232 -9.064 1.00 88.62 117 ARG A O 1
ATOM 909 N N . THR A 1 118 ? 10.162 -1.223 -10.501 1.00 91.50 118 THR A N 1
ATOM 910 C CA . THR A 1 118 ? 10.129 0.110 -9.892 1.00 91.50 118 THR A CA 1
ATOM 911 C C . THR A 1 118 ? 9.013 0.266 -8.851 1.00 91.50 118 THR A C 1
ATOM 913 O O . THR A 1 118 ? 8.692 1.385 -8.455 1.00 91.50 118 THR A O 1
ATOM 916 N N . LEU A 1 119 ? 8.406 -0.837 -8.399 1.00 93.19 119 LEU A N 1
ATOM 917 C CA . LEU A 1 119 ? 7.549 -0.859 -7.214 1.00 93.19 119 LEU A CA 1
ATOM 918 C C . LEU A 1 119 ? 8.391 -0.612 -5.958 1.00 93.19 119 LEU A C 1
ATOM 920 O O . LEU A 1 119 ? 9.495 -1.151 -5.835 1.00 93.19 119 LEU A O 1
ATOM 924 N N . PHE A 1 120 ? 7.865 0.155 -5.001 1.00 91.75 120 PHE A N 1
ATOM 925 C CA . PHE A 1 120 ? 8.544 0.285 -3.714 1.00 91.75 120 PHE A CA 1
ATOM 926 C C . PHE A 1 120 ? 8.733 -1.087 -3.040 1.00 91.75 120 PHE A C 1
ATOM 928 O O . PHE A 1 120 ? 7.798 -1.897 -3.028 1.00 91.75 120 PHE A O 1
ATOM 935 N N . PRO A 1 121 ? 9.913 -1.368 -2.444 1.00 89.50 121 PRO A N 1
ATOM 936 C CA . PRO A 1 121 ? 10.289 -2.728 -2.049 1.00 89.50 121 PRO A CA 1
ATOM 937 C C . PRO A 1 121 ? 9.316 -3.426 -1.091 1.00 89.50 121 PRO A C 1
ATOM 939 O O . PRO A 1 121 ? 9.134 -4.640 -1.159 1.00 89.50 121 PRO A O 1
ATOM 942 N N . TRP A 1 122 ? 8.664 -2.666 -0.212 1.00 90.12 122 TRP A N 1
ATOM 943 C CA . TRP A 1 122 ? 7.739 -3.192 0.793 1.00 90.12 122 TRP A CA 1
ATOM 944 C C . TRP A 1 122 ? 6.346 -3.534 0.249 1.00 90.12 122 TRP A C 1
ATOM 946 O O . TRP A 1 122 ? 5.579 -4.229 0.920 1.00 90.12 122 TRP A O 1
ATOM 956 N N . LEU A 1 123 ? 5.989 -3.078 -0.954 1.00 93.88 123 LEU A N 1
ATOM 957 C CA . LEU A 1 123 ? 4.613 -3.188 -1.434 1.00 93.88 123 LEU A CA 1
ATOM 958 C C . LEU A 1 123 ? 4.236 -4.552 -1.981 1.00 93.88 123 LEU A C 1
ATOM 960 O O . LEU A 1 123 ? 3.059 -4.887 -1.936 1.00 93.88 123 LEU A O 1
ATOM 964 N N . ARG A 1 124 ? 5.191 -5.384 -2.415 1.00 95.44 124 ARG A N 1
ATOM 965 C CA . ARG A 1 124 ? 4.865 -6.768 -2.803 1.00 95.44 124 ARG A CA 1
ATOM 966 C C . ARG A 1 124 ? 4.153 -7.506 -1.661 1.00 95.44 124 ARG A C 1
ATOM 968 O O . ARG A 1 124 ? 3.167 -8.190 -1.912 1.00 95.44 124 ARG A O 1
ATOM 975 N N . GLN A 1 125 ? 4.635 -7.347 -0.425 1.00 96.38 125 GLN A N 1
ATOM 976 C CA . GLN A 1 125 ? 4.016 -7.956 0.755 1.00 96.38 125 GLN A CA 1
ATOM 977 C C . GLN A 1 125 ? 2.657 -7.323 1.067 1.00 96.38 125 GLN A C 1
ATOM 979 O O . GLN A 1 125 ? 1.687 -8.048 1.246 1.00 96.38 125 GLN A O 1
ATOM 984 N N . ARG A 1 126 ? 2.563 -5.985 1.041 1.00 97.25 126 ARG A N 1
ATOM 985 C CA . ARG A 1 126 ? 1.297 -5.270 1.280 1.00 97.25 126 ARG A CA 1
ATOM 986 C C . ARG A 1 126 ? 0.204 -5.664 0.280 1.00 97.25 126 ARG A C 1
ATOM 988 O O . ARG A 1 126 ? -0.939 -5.871 0.673 1.00 97.25 126 ARG A O 1
ATOM 995 N N . ILE A 1 127 ? 0.551 -5.816 -1.001 1.00 97.75 127 ILE A N 1
ATOM 996 C CA . ILE A 1 127 ? -0.369 -6.276 -2.054 1.00 97.75 127 ILE A CA 1
ATOM 997 C C . ILE A 1 127 ? -0.813 -7.718 -1.788 1.00 97.75 127 ILE A C 1
ATOM 999 O O . ILE A 1 127 ? -1.999 -8.013 -1.903 1.00 97.75 127 ILE A O 1
ATOM 1003 N N . ALA A 1 128 ? 0.108 -8.611 -1.414 1.00 97.88 128 ALA A N 1
ATOM 1004 C CA . ALA A 1 128 ? -0.229 -10.001 -1.109 1.00 97.88 128 ALA A CA 1
ATOM 1005 C C . ALA A 1 128 ? -1.192 -10.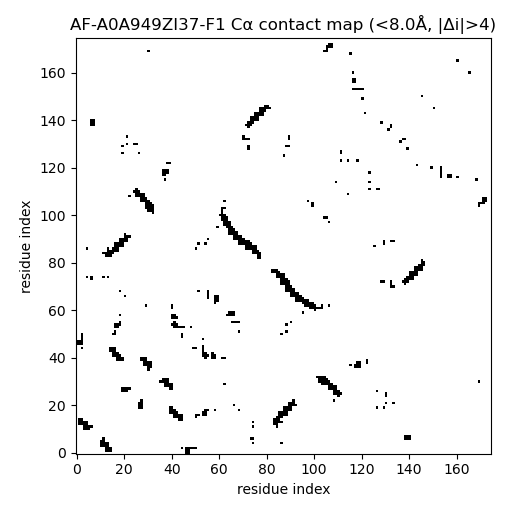108 0.084 1.00 97.88 128 ALA A C 1
ATOM 1007 O O . ALA A 1 128 ? -2.240 -10.739 -0.044 1.00 97.88 128 ALA A O 1
ATOM 1008 N N . ASP A 1 129 ? -0.881 -9.423 1.185 1.00 98.06 129 ASP A N 1
ATOM 1009 C CA . ASP A 1 129 ? -1.732 -9.375 2.378 1.00 98.06 129 ASP A CA 1
ATOM 1010 C C . ASP A 1 129 ? -3.110 -8.767 2.057 1.00 98.06 129 ASP A C 1
ATOM 1012 O O . ASP A 1 129 ? -4.135 -9.267 2.509 1.00 98.06 129 ASP A O 1
ATOM 1016 N N . SER A 1 130 ? -3.163 -7.727 1.215 1.00 98.12 130 SER A N 1
ATOM 1017 C CA . SER A 1 130 ? -4.432 -7.115 0.790 1.00 98.12 130 SER A CA 1
ATOM 1018 C C . SER A 1 130 ? -5.324 -8.100 0.040 1.00 98.12 130 SER A C 1
ATOM 1020 O O . SER A 1 130 ? -6.531 -8.133 0.265 1.00 98.12 130 SER A O 1
ATOM 1022 N N . LEU A 1 131 ? -4.744 -8.916 -0.845 1.00 97.56 131 LEU A N 1
ATOM 1023 C CA . LEU A 1 131 ? -5.482 -9.946 -1.578 1.00 97.56 131 LEU A CA 1
ATOM 1024 C C . LEU A 1 131 ? -5.926 -11.098 -0.670 1.00 97.56 131 LEU A C 1
ATOM 1026 O O . LEU A 1 131 ? -6.973 -11.691 -0.918 1.00 97.56 131 LEU A O 1
ATOM 1030 N N . GLU A 1 132 ? -5.149 -11.426 0.362 1.00 97.75 132 GLU A N 1
ATOM 1031 C CA . GLU A 1 132 ? -5.524 -12.414 1.377 1.00 97.75 132 GLU A CA 1
ATOM 1032 C C . GLU A 1 132 ? -6.700 -11.919 2.228 1.00 97.75 132 GLU A C 1
ATOM 1034 O O . GLU A 1 132 ? -7.716 -12.605 2.336 1.00 97.75 132 GLU A O 1
ATOM 1039 N N . VAL A 1 133 ? -6.621 -10.690 2.741 1.00 97.44 133 VAL A N 1
ATOM 1040 C CA . VAL A 1 133 ? -7.696 -10.061 3.523 1.00 97.44 133 VAL A CA 1
ATOM 1041 C C . VAL A 1 133 ? -8.952 -9.853 2.685 1.00 97.44 133 VAL A C 1
ATOM 1043 O O . VAL A 1 133 ? -10.058 -10.127 3.147 1.00 97.44 133 VAL A O 1
ATOM 1046 N N . TRP A 1 134 ? -8.809 -9.448 1.423 1.00 96.38 134 TRP A N 1
ATOM 1047 C CA . TRP A 1 134 ? -9.940 -9.346 0.498 1.00 96.38 134 TRP A CA 1
ATOM 1048 C C . TRP A 1 134 ? -10.661 -10.690 0.292 1.00 96.38 134 TRP A C 1
ATOM 1050 O O . TRP A 1 134 ? -11.871 -10.714 0.084 1.00 96.38 134 TRP A O 1
ATOM 1060 N N . ARG A 1 135 ? -9.952 -11.821 0.420 1.00 96.44 135 ARG A N 1
ATOM 1061 C CA . ARG A 1 135 ? -10.525 -13.181 0.383 1.00 96.44 135 ARG A CA 1
ATOM 1062 C C . ARG A 1 135 ? -11.074 -13.659 1.735 1.00 96.44 135 ARG A C 1
ATOM 1064 O O . ARG A 1 135 ? -11.457 -14.821 1.846 1.00 96.44 135 ARG A O 1
ATOM 1071 N N . GLY A 1 136 ? -11.126 -12.791 2.746 1.00 96.56 136 GLY A N 1
ATOM 1072 C CA . GLY A 1 136 ? -11.625 -13.104 4.087 1.00 96.56 136 GLY A CA 1
ATOM 1073 C C . GLY A 1 136 ? -10.544 -13.484 5.102 1.00 96.56 136 GLY A C 1
ATOM 1074 O O . GLY A 1 136 ? -10.878 -13.992 6.170 1.00 96.56 136 GLY A O 1
ATOM 1075 N N . GLY A 1 137 ? -9.264 -13.262 4.787 1.00 97.38 137 GLY A N 1
ATOM 1076 C CA . GLY A 1 137 ? -8.172 -13.400 5.752 1.00 97.38 137 GLY A CA 1
ATOM 1077 C C . GLY A 1 137 ? -8.223 -12.348 6.875 1.00 97.38 137 GLY A C 1
ATOM 1078 O O . GLY A 1 137 ? -8.861 -11.302 6.718 1.00 97.38 137 GLY A O 1
ATOM 1079 N N . PRO A 1 138 ? -7.562 -12.604 8.018 1.00 97.19 138 PRO A N 1
ATOM 1080 C CA . PRO A 1 138 ? -7.514 -11.667 9.137 1.00 97.19 138 PRO A CA 1
ATOM 1081 C C . PRO A 1 138 ? -6.553 -10.494 8.868 1.00 97.19 138 PRO A C 1
ATOM 1083 O O . PRO A 1 138 ? -5.610 -10.643 8.087 1.00 97.19 138 PRO A O 1
ATOM 1086 N N . PRO A 1 139 ? -6.735 -9.340 9.540 1.00 97.62 139 PRO A N 1
ATOM 1087 C CA . PRO A 1 139 ? -5.762 -8.258 9.486 1.00 97.62 139 PRO A CA 1
ATOM 1088 C C . PRO A 1 139 ? -4.427 -8.681 10.111 1.00 97.62 139 PRO A C 1
ATOM 1090 O O . PRO A 1 139 ? -4.402 -9.462 11.060 1.00 97.62 139 PRO A O 1
ATOM 1093 N N . VAL A 1 140 ? -3.324 -8.113 9.624 1.00 97.56 140 VAL A N 1
ATOM 1094 C CA . VAL A 1 140 ? -1.964 -8.461 10.067 1.00 97.56 140 VAL A CA 1
ATOM 1095 C C . VAL A 1 140 ? -1.204 -7.260 10.618 1.00 97.56 140 VAL A C 1
ATOM 1097 O O . VAL A 1 140 ? -1.372 -6.128 10.167 1.00 97.56 140 VAL A O 1
ATOM 1100 N N . HIS A 1 141 ? -0.305 -7.489 11.572 1.00 96.38 141 HIS A N 1
ATOM 1101 C CA . HIS A 1 141 ? 0.762 -6.538 11.871 1.00 96.38 141 HIS A CA 1
ATOM 1102 C C . HIS A 1 141 ? 2.080 -7.062 11.297 1.00 96.38 141 HIS A C 1
ATOM 1104 O O . HIS A 1 141 ? 2.470 -8.204 11.545 1.00 96.38 141 HIS A O 1
ATOM 1110 N N . ARG A 1 142 ? 2.791 -6.235 10.520 1.00 95.62 142 ARG A N 1
ATOM 1111 C CA . ARG A 1 142 ? 4.096 -6.608 9.956 1.00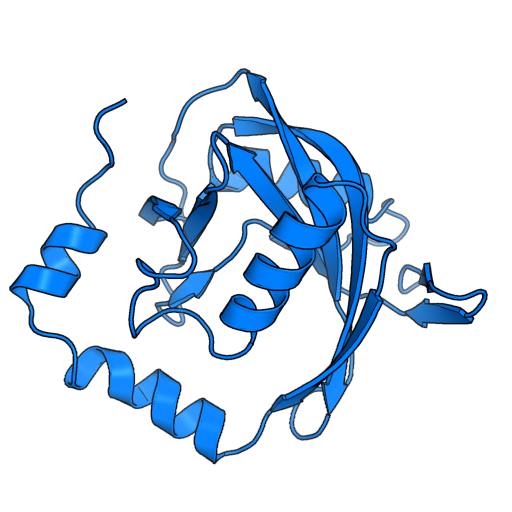 95.62 142 ARG A CA 1
ATOM 1112 C C . ARG A 1 142 ? 5.146 -5.534 10.194 1.00 95.62 142 ARG A C 1
ATOM 1114 O O . ARG A 1 142 ? 4.906 -4.354 9.958 1.00 95.62 142 ARG A O 1
ATOM 1121 N N . VAL A 1 143 ? 6.344 -5.974 10.573 1.00 93.81 143 VAL A N 1
ATOM 1122 C CA . VAL A 1 143 ? 7.542 -5.129 10.632 1.00 93.81 143 VAL A CA 1
ATOM 1123 C C . VAL A 1 143 ? 8.301 -5.266 9.314 1.00 93.81 143 VAL A C 1
ATOM 1125 O O . VAL A 1 143 ? 8.738 -6.359 8.954 1.00 93.81 143 VAL A O 1
ATOM 1128 N N . GLN A 1 144 ? 8.470 -4.163 8.591 1.00 91.38 144 GLN A N 1
ATOM 1129 C CA . GLN A 1 144 ? 9.118 -4.123 7.282 1.00 91.38 144 GLN A CA 1
ATOM 1130 C C . GLN A 1 144 ? 10.519 -3.497 7.398 1.00 91.38 144 GLN A C 1
ATOM 1132 O O . GLN A 1 144 ? 10.638 -2.305 7.696 1.00 91.38 144 GLN A O 1
ATOM 1137 N N . PRO A 1 145 ? 11.601 -4.261 7.174 1.00 88.56 145 PRO A N 1
ATOM 1138 C CA . PRO A 1 145 ? 12.952 -3.732 7.310 1.00 88.56 145 PRO A CA 1
ATOM 1139 C C . PRO A 1 145 ? 13.288 -2.763 6.171 1.00 88.56 145 PRO A C 1
ATOM 1141 O O . PRO A 1 145 ? 13.216 -3.121 4.997 1.00 88.56 145 PRO A O 1
ATOM 1144 N N . VAL A 1 146 ? 13.732 -1.552 6.512 1.00 86.06 146 VAL A N 1
ATOM 1145 C CA . VAL A 1 146 ? 14.283 -0.578 5.558 1.00 86.06 146 VAL A CA 1
ATOM 1146 C C . VAL A 1 146 ? 15.792 -0.528 5.736 1.00 86.06 146 VAL A C 1
ATOM 1148 O O . VAL A 1 146 ? 16.324 0.161 6.608 1.00 86.06 146 VAL A O 1
ATOM 1151 N N . THR A 1 147 ? 16.487 -1.293 4.899 1.00 88.50 147 THR A N 1
ATOM 1152 C CA . THR A 1 147 ? 17.953 -1.408 4.906 1.00 88.50 147 THR A CA 1
ATOM 1153 C C . THR A 1 147 ? 18.571 -0.661 3.725 1.00 88.50 147 THR A C 1
ATOM 1155 O O . THR A 1 147 ? 17.894 -0.373 2.737 1.00 88.50 147 THR A O 1
ATOM 1158 N N . LEU A 1 148 ? 19.884 -0.409 3.776 1.00 87.38 148 LEU A N 1
ATOM 1159 C CA . LEU A 1 148 ? 20.628 0.168 2.647 1.00 87.38 148 LEU A CA 1
ATOM 1160 C C . LEU A 1 148 ? 20.487 -0.658 1.363 1.00 87.38 148 LEU A C 1
ATOM 1162 O O . LEU A 1 148 ? 20.438 -0.088 0.277 1.00 87.38 148 LEU A O 1
ATOM 1166 N N . TYR A 1 149 ? 20.359 -1.984 1.482 1.00 87.44 149 TYR A N 1
ATOM 1167 C CA . TYR A 1 149 ? 20.090 -2.851 0.337 1.00 87.44 149 TYR A CA 1
ATOM 1168 C C . TYR A 1 149 ? 18.777 -2.476 -0.360 1.00 87.44 149 TYR A C 1
ATOM 1170 O O . TYR A 1 149 ? 18.766 -2.320 -1.576 1.00 87.44 149 TYR A O 1
ATOM 1178 N N . HIS A 1 150 ? 17.690 -2.268 0.391 1.00 89.06 150 HIS A N 1
ATOM 1179 C CA . HIS A 1 150 ? 16.399 -1.876 -0.184 1.00 89.06 150 HIS A CA 1
ATOM 1180 C C . HIS A 1 150 ? 16.481 -0.523 -0.893 1.00 89.06 150 HIS A C 1
ATOM 1182 O O . HIS A 1 150 ? 15.960 -0.378 -1.999 1.00 89.06 150 HIS A O 1
ATOM 1188 N N . VAL A 1 151 ? 17.172 0.445 -0.284 1.00 86.00 151 VAL A N 1
ATOM 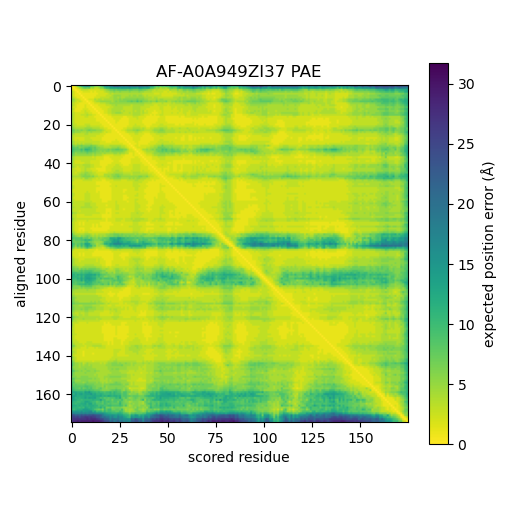1189 C CA . VAL A 1 151 ? 17.383 1.773 -0.876 1.00 86.00 151 VAL A CA 1
ATOM 1190 C C . VAL A 1 151 ? 18.174 1.651 -2.182 1.00 86.00 151 VAL A C 1
ATOM 1192 O O . VAL A 1 151 ? 17.742 2.171 -3.211 1.00 86.00 151 VAL A O 1
ATOM 1195 N N . ALA A 1 152 ? 19.289 0.916 -2.178 1.00 86.81 152 ALA A N 1
ATOM 1196 C CA . ALA A 1 152 ? 20.139 0.731 -3.352 1.00 86.81 152 ALA A CA 1
ATOM 1197 C C . ALA A 1 152 ? 19.434 -0.051 -4.475 1.00 86.81 152 ALA A C 1
ATOM 1199 O O . ALA A 1 152 ? 19.474 0.362 -5.637 1.00 86.81 152 ALA A O 1
ATOM 1200 N N . ALA A 1 153 ? 18.747 -1.147 -4.142 1.00 86.44 153 ALA A N 1
ATOM 1201 C CA . ALA A 1 153 ? 17.995 -1.958 -5.097 1.00 86.44 153 ALA A CA 1
ATOM 1202 C C . ALA A 1 153 ? 16.887 -1.140 -5.780 1.00 86.44 153 ALA A C 1
ATOM 1204 O O . ALA A 1 153 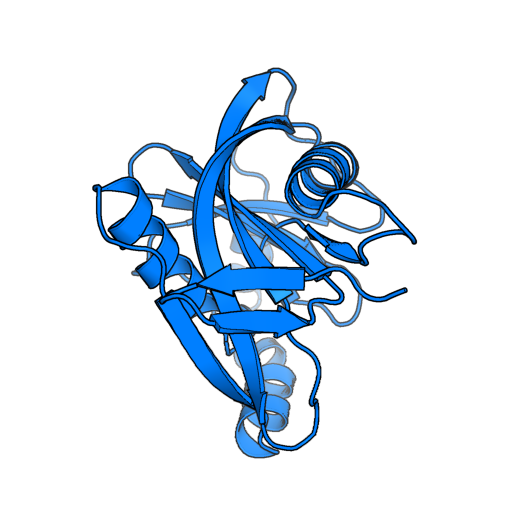? 16.785 -1.149 -7.004 1.00 86.44 153 ALA A O 1
ATOM 1205 N N . PHE A 1 154 ? 16.109 -0.367 -5.016 1.00 89.06 154 PHE A N 1
ATOM 1206 C CA . PHE A 1 154 ? 15.074 0.506 -5.575 1.00 89.06 154 PHE A CA 1
ATOM 1207 C C . PHE A 1 154 ? 15.661 1.624 -6.448 1.00 89.06 154 PHE A C 1
ATOM 1209 O O . PHE A 1 154 ? 15.207 1.843 -7.570 1.00 89.06 154 PHE A O 1
ATOM 1216 N N . SER A 1 155 ? 16.720 2.289 -5.975 1.00 85.81 155 SER A N 1
ATOM 1217 C CA . SER A 1 155 ? 17.357 3.401 -6.700 1.00 85.81 155 SER A CA 1
ATOM 1218 C C . SER A 1 155 ? 17.940 2.957 -8.045 1.00 85.81 155 SER A C 1
ATOM 1220 O O . SER A 1 155 ? 17.939 3.711 -9.015 1.00 85.81 155 SER A O 1
ATOM 1222 N N . THR A 1 156 ? 18.412 1.711 -8.125 1.00 88.56 156 THR A N 1
ATOM 1223 C CA . THR A 1 156 ? 18.987 1.130 -9.347 1.00 88.56 156 THR A CA 1
ATOM 1224 C C . THR A 1 156 ? 17.954 0.456 -10.252 1.00 88.56 156 THR A C 1
ATOM 1226 O O . THR A 1 156 ? 18.231 0.266 -11.437 1.00 88.56 156 THR A O 1
ATOM 1229 N N . ALA A 1 157 ? 16.747 0.159 -9.757 1.00 87.19 157 ALA A N 1
ATOM 1230 C CA . ALA A 1 157 ? 15.697 -0.516 -10.524 1.00 87.19 157 ALA A CA 1
ATOM 1231 C C . ALA A 1 157 ? 15.290 0.252 -11.791 1.00 87.19 157 ALA A C 1
ATOM 1233 O O . ALA A 1 157 ? 14.997 -0.362 -12.820 1.00 87.19 157 ALA A O 1
ATOM 1234 N N . TRP A 1 158 ? 15.319 1.585 -11.737 1.00 82.81 158 TRP A N 1
ATOM 1235 C CA . TRP A 1 158 ? 15.052 2.453 -12.886 1.00 82.81 158 TRP A CA 1
ATOM 1236 C C . TRP A 1 158 ? 16.116 2.318 -13.978 1.00 82.81 158 TRP A C 1
ATOM 1238 O O . TRP A 1 158 ? 15.769 2.208 -15.149 1.00 82.81 158 TRP A O 1
ATOM 1248 N N . MET A 1 159 ? 17.397 2.237 -13.604 1.00 84.12 159 MET A N 1
ATOM 1249 C CA . MET A 1 159 ? 18.508 2.050 -14.552 1.00 84.12 159 MET A CA 1
ATOM 1250 C C . MET A 1 159 ? 18.519 0.647 -15.169 1.00 84.12 159 MET A C 1
ATOM 1252 O O . MET A 1 159 ? 18.975 0.459 -16.292 1.00 84.12 159 MET A O 1
ATOM 1256 N N . GLN A 1 160 ? 18.014 -0.344 -14.435 1.00 81.25 160 GLN A N 1
ATOM 1257 C CA . GLN A 1 160 ? 17.968 -1.744 -14.865 1.00 81.25 160 GLN A CA 1
ATOM 1258 C C . GLN A 1 160 ? 16.686 -2.107 -15.631 1.00 81.25 160 GLN A C 1
ATOM 1260 O O . GLN A 1 160 ? 16.530 -3.251 -16.063 1.00 81.25 160 GLN A O 1
ATOM 1265 N N . SER A 1 161 ? 15.748 -1.168 -15.779 1.00 82.94 161 SER A N 1
ATOM 1266 C CA . SER A 1 161 ? 14.487 -1.393 -16.483 1.00 82.94 161 SER A CA 1
ATOM 1267 C C . SER A 1 161 ? 14.598 -0.921 -17.936 1.00 82.94 161 SER A C 1
ATOM 1269 O O . SER A 1 161 ? 14.835 0.264 -18.162 1.00 82.94 161 SER A O 1
ATOM 1271 N N . PRO A 1 162 ? 14.398 -1.808 -18.931 1.00 83.00 162 PRO A N 1
ATOM 1272 C CA . PRO A 1 162 ? 14.367 -1.411 -20.336 1.00 83.00 162 PRO A CA 1
ATOM 1273 C C . PRO A 1 162 ? 13.360 -0.279 -20.599 1.00 83.00 162 PRO A C 1
ATOM 1275 O O . PRO A 1 162 ? 12.258 -0.283 -20.040 1.00 83.00 162 PRO A O 1
ATOM 1278 N N . ILE A 1 163 ? 13.727 0.692 -21.445 1.00 78.75 163 ILE A N 1
ATOM 1279 C CA . ILE A 1 163 ? 12.920 1.901 -21.706 1.00 78.75 163 ILE A CA 1
ATOM 1280 C C . ILE A 1 163 ? 11.529 1.548 -22.245 1.00 78.75 163 ILE A C 1
ATOM 1282 O O . ILE A 1 163 ? 10.542 2.154 -21.845 1.00 78.75 163 ILE A O 1
ATOM 1286 N N . ASP A 1 164 ? 11.424 0.546 -23.114 1.00 70.31 164 ASP A N 1
ATOM 1287 C CA . ASP A 1 164 ? 10.158 0.035 -23.642 1.00 70.31 164 ASP A CA 1
ATOM 1288 C C . ASP A 1 164 ? 9.230 -0.464 -22.525 1.00 70.31 164 ASP A C 1
ATOM 1290 O O . ASP A 1 164 ? 8.036 -0.158 -22.540 1.00 70.31 164 ASP A O 1
ATOM 1294 N N . ARG A 1 165 ? 9.775 -1.142 -21.504 1.00 77.19 165 ARG A N 1
ATOM 1295 C CA . ARG A 1 165 ? 9.001 -1.541 -20.321 1.00 77.19 165 ARG A CA 1
ATOM 1296 C C . ARG A 1 165 ? 8.580 -0.337 -19.491 1.00 77.19 165 ARG A C 1
ATOM 1298 O O . ARG A 1 165 ? 7.429 -0.291 -19.069 1.00 77.19 165 ARG A O 1
ATOM 1305 N N . LEU A 1 166 ? 9.461 0.641 -19.277 1.00 78.06 166 LEU A N 1
ATOM 1306 C CA . LEU A 1 166 ? 9.101 1.872 -18.560 1.00 78.06 166 LEU A CA 1
ATOM 1307 C C . LEU A 1 166 ? 7.959 2.608 -19.273 1.00 78.06 166 LEU A C 1
ATOM 1309 O O . LEU A 1 166 ? 6.949 2.936 -18.655 1.00 78.06 166 LEU A O 1
ATOM 1313 N N . LEU A 1 167 ? 8.068 2.778 -20.592 1.00 77.94 167 LEU A N 1
ATOM 1314 C CA . LEU A 1 167 ? 7.036 3.406 -21.413 1.00 77.94 167 LEU A CA 1
ATOM 1315 C C . LEU A 1 167 ? 5.738 2.594 -21.430 1.00 77.94 167 LEU A C 1
ATOM 1317 O O . LEU A 1 167 ? 4.666 3.188 -21.396 1.00 77.94 167 LEU A O 1
ATOM 1321 N N . HIS A 1 168 ? 5.803 1.260 -21.467 1.00 80.12 168 HIS A N 1
ATOM 1322 C CA . HIS A 1 168 ? 4.621 0.403 -21.355 1.00 80.12 168 HIS A CA 1
ATOM 1323 C C . HIS A 1 168 ? 3.881 0.627 -20.030 1.00 80.12 168 HIS A C 1
ATOM 1325 O O . HIS A 1 168 ? 2.660 0.729 -20.028 1.00 80.12 168 HIS A O 1
ATOM 1331 N N . TRP A 1 169 ? 4.609 0.752 -18.920 1.00 77.75 169 TRP A N 1
ATOM 1332 C CA . TRP A 1 169 ? 4.029 1.026 -17.604 1.00 77.75 169 TRP A CA 1
ATOM 1333 C C . TRP A 1 169 ? 3.467 2.440 -17.464 1.00 77.75 169 TRP A C 1
ATOM 1335 O O . TRP A 1 169 ? 2.474 2.639 -16.774 1.00 77.75 169 TRP A O 1
ATOM 1345 N N . MET A 1 170 ? 4.077 3.421 -18.126 1.00 75.81 170 MET A N 1
ATOM 1346 C CA . MET A 1 170 ? 3.614 4.812 -18.107 1.00 75.81 170 MET A CA 1
ATOM 1347 C C . MET A 1 170 ? 2.428 5.075 -19.050 1.00 75.81 170 MET A C 1
ATOM 1349 O O . MET A 1 170 ? 1.772 6.117 -18.941 1.00 75.81 170 MET A O 1
ATOM 1353 N N . ARG A 1 171 ? 2.145 4.164 -19.991 1.00 72.56 171 ARG A N 1
ATOM 1354 C CA . ARG A 1 171 ? 0.930 4.214 -20.814 1.00 72.56 171 ARG A CA 1
ATOM 1355 C C . ARG A 1 171 ? -0.275 3.881 -19.934 1.00 72.56 171 ARG A C 1
ATOM 1357 O O . ARG A 1 171 ? -0.216 2.985 -19.103 1.00 72.56 171 ARG A O 1
ATOM 1364 N N . ARG A 1 172 ? -1.366 4.629 -20.117 1.00 58.34 172 ARG A N 1
ATOM 1365 C CA . ARG A 1 172 ? -2.628 4.386 -19.407 1.00 58.34 172 ARG A CA 1
ATOM 1366 C C . ARG A 1 172 ? -3.139 2.977 -19.707 1.00 58.34 172 ARG A C 1
ATOM 1368 O O . ARG A 1 172 ? -3.118 2.575 -20.872 1.00 58.34 172 ARG A O 1
ATOM 1375 N N . ASP A 1 173 ? -3.711 2.316 -18.705 1.00 57.34 173 ASP A N 1
ATOM 1376 C CA . ASP A 1 173 ? -4.749 1.329 -18.992 1.00 57.34 173 ASP A CA 1
ATOM 1377 C C . ASP A 1 173 ? -5.881 2.076 -19.717 1.00 57.34 173 ASP A C 1
ATOM 1379 O O . ASP A 1 173 ? -6.37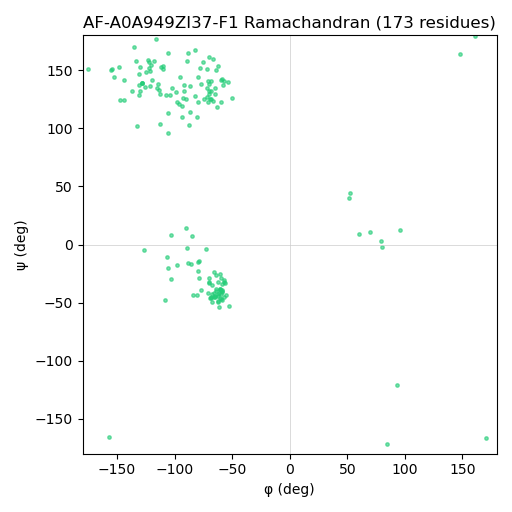7 3.105 -19.243 1.00 57.34 173 ASP A O 1
ATOM 1383 N N . SER A 1 174 ? -6.217 1.623 -20.924 1.00 40.09 174 SER A N 1
ATOM 1384 C CA . SER A 1 174 ? -7.414 2.111 -21.610 1.00 40.09 174 SER A CA 1
ATOM 1385 C C . SER A 1 174 ? -8.602 1.623 -20.788 1.00 40.09 174 SER A C 1
ATOM 1387 O O . SER A 1 174 ? -8.660 0.434 -20.482 1.00 40.09 174 SER A O 1
ATOM 1389 N N . ALA A 1 175 ? -9.447 2.557 -20.346 1.00 41.84 175 ALA A N 1
ATOM 1390 C CA . ALA A 1 175 ? -10.646 2.258 -19.567 1.00 41.84 175 ALA A CA 1
ATOM 1391 C C . ALA A 1 175 ? -11.553 1.243 -20.272 1.00 41.84 175 ALA A C 1
ATOM 1393 O O . ALA A 1 175 ? -11.615 1.295 -21.524 1.00 41.84 175 ALA A O 1
#